Protein AF-A0A972XR83-F1 (afdb_monomer)

Solvent-accessible surface area (backbone atoms only — not comparable to full-atom values): 5680 Å² total; per-residue (Å²): 84,82,46,76,50,61,27,16,34,29,35,53,65,75,41,75,82,39,97,56,78,82,60,78,42,83,36,75,51,75,47,52,92,78,53,28,42,60,74,43,81,43,75,46,80,43,78,43,61,85,84,71,68,66,62,66,63,53,51,53,51,52,52,50,52,52,50,54,51,50,58,49,52,53,52,56,48,53,56,50,51,53,53,50,49,53,59,58,50,61,66,63,73,75,76,123

Radius of gyration: 25.73 Å; Cα contacts (8 Å, |Δi|>4): 92; chains: 1; bounding box: 49×27×76 Å

pLDDT: mean 85.75, std 13.79, range [42.0, 97.44]

Foldseek 3Di:
DKDKQKFFFKAAQVCVPPPDRPDTDTDSYQCVVVRIDGPDIDIDIDDDDPPDDCVVVVVVVVVVVVVVVVVVVVVVVVVVVVVVVVVVVVVVVVPD

Secondary structure (DSSP, 8-state):
-EEEEEEEEEEEGGGSSSSS----EEESS--GGGTEEEEEEEEEEEE--TT---HHHHHHHHHHHHHHHHHHHHHHHHHHHHHHHHHHHHHHSS--

Structure (mmCIF, N/CA/C/O backbone):
data_AF-A0A972XR83-F1
#
_entry.id   AF-A0A972XR83-F1
#
loop_
_atom_site.group_PDB
_atom_site.id
_atom_site.type_symbol
_atom_site.label_atom_id
_atom_site.label_alt_id
_atom_site.label_comp_id
_atom_site.label_asym_id
_atom_site.label_entity_id
_atom_site.label_seq_id
_atom_site.pdbx_PDB_ins_code
_atom_site.Cartn_x
_atom_site.Cartn_y
_atom_site.Cartn_z
_atom_site.occupancy
_atom_site.B_iso_or_equiv
_atom_site.auth_seq_id
_atom_site.auth_comp_id
_atom_site.auth_asym_id
_atom_site.auth_atom_id
_atom_site.pdbx_PDB_model_num
ATOM 1 N N . MET A 1 1 ? 0.741 2.960 -24.502 1.00 82.50 1 MET A N 1
ATOM 2 C CA . MET A 1 1 ? 1.718 4.099 -24.434 1.00 82.50 1 MET A CA 1
ATOM 3 C C . MET A 1 1 ? 3.140 3.642 -24.046 1.00 82.50 1 MET A C 1
ATOM 5 O O . MET A 1 1 ? 3.293 3.011 -23.008 1.00 82.50 1 MET A O 1
ATOM 9 N N . LYS A 1 2 ? 4.195 3.997 -24.810 1.00 86.00 2 LYS A N 1
ATOM 10 C CA . LYS A 1 2 ? 5.610 3.730 -24.437 1.00 86.00 2 LYS A CA 1
ATOM 11 C C . LYS A 1 2 ? 6.113 4.690 -23.354 1.00 86.00 2 LYS A C 1
ATOM 13 O O . LYS A 1 2 ? 5.860 5.893 -23.437 1.00 86.00 2 LYS A O 1
ATOM 18 N N . ARG A 1 3 ? 6.830 4.175 -22.354 1.00 87.25 3 ARG A N 1
ATOM 19 C CA . ARG A 1 3 ? 7.468 4.964 -21.289 1.00 87.25 3 ARG A CA 1
ATOM 20 C C . ARG A 1 3 ? 8.855 4.420 -20.979 1.00 87.25 3 ARG A C 1
ATOM 22 O O . ARG A 1 3 ? 9.028 3.215 -20.863 1.00 87.25 3 ARG A O 1
ATOM 29 N N . THR A 1 4 ? 9.805 5.321 -20.777 1.00 90.69 4 THR A N 1
ATOM 30 C CA . THR A 1 4 ? 11.130 4.983 -20.260 1.00 90.69 4 THR A CA 1
ATOM 31 C C . THR A 1 4 ? 11.113 5.126 -18.744 1.00 90.69 4 THR A C 1
ATOM 33 O O . THR A 1 4 ? 10.768 6.189 -18.225 1.00 90.69 4 THR A O 1
ATOM 36 N N . ILE A 1 5 ? 11.464 4.057 -18.034 1.00 90.56 5 ILE A N 1
ATOM 37 C CA . ILE A 1 5 ? 11.636 4.059 -16.581 1.00 90.56 5 ILE A CA 1
ATOM 38 C C . ILE A 1 5 ? 13.134 4.085 -16.300 1.00 90.56 5 ILE A C 1
ATOM 40 O O . ILE A 1 5 ? 13.854 3.180 -16.719 1.00 90.56 5 ILE A O 1
ATOM 44 N N . THR A 1 6 ? 13.592 5.111 -15.585 1.00 93.25 6 THR A N 1
ATOM 45 C CA . THR A 1 6 ? 14.986 5.276 -15.164 1.00 93.25 6 THR A CA 1
ATOM 46 C C . THR A 1 6 ? 15.119 5.107 -13.656 1.00 93.25 6 THR A C 1
ATOM 48 O O . THR A 1 6 ? 14.216 5.437 -12.887 1.00 93.25 6 THR A O 1
ATOM 51 N N . GLY A 1 7 ? 16.248 4.561 -13.223 1.00 93.56 7 GLY A N 1
ATOM 52 C CA . GLY A 1 7 ? 16.534 4.350 -11.813 1.00 93.56 7 GLY A CA 1
ATOM 53 C C . GLY A 1 7 ? 17.885 3.689 -11.600 1.00 93.56 7 GLY A C 1
ATOM 54 O O . GLY A 1 7 ? 18.780 3.785 -12.437 1.00 93.56 7 GLY A O 1
ATOM 55 N N . PHE A 1 8 ? 18.028 3.013 -10.469 1.00 93.88 8 PHE A N 1
ATOM 56 C CA . PHE A 1 8 ? 19.233 2.309 -10.068 1.00 93.88 8 PHE A CA 1
ATOM 57 C C . PHE A 1 8 ? 18.892 0.896 -9.619 1.00 93.88 8 PHE A C 1
ATOM 59 O O . PHE A 1 8 ? 17.926 0.664 -8.887 1.00 93.88 8 PHE A O 1
ATOM 66 N N . ILE A 1 9 ? 19.738 -0.046 -10.014 1.00 91.31 9 ILE A N 1
ATOM 67 C CA . ILE A 1 9 ? 19.814 -1.344 -9.366 1.00 91.31 9 ILE A CA 1
ATOM 68 C C . ILE A 1 9 ? 20.600 -1.159 -8.072 1.00 91.31 9 ILE A C 1
ATOM 70 O O . ILE A 1 9 ? 21.749 -0.718 -8.088 1.00 91.31 9 ILE A O 1
ATOM 74 N N . ASN A 1 10 ? 19.967 -1.472 -6.951 1.00 90.19 10 ASN A N 1
ATOM 75 C CA . ASN A 1 10 ? 20.518 -1.353 -5.616 1.00 90.19 10 ASN A CA 1
ATOM 76 C C . ASN A 1 10 ? 20.679 -2.743 -4.994 1.00 90.19 10 ASN A C 1
ATOM 78 O O . ASN A 1 10 ? 19.852 -3.634 -5.190 1.00 90.19 10 ASN A O 1
ATOM 82 N N . PHE A 1 11 ? 21.734 -2.901 -4.208 1.00 86.69 11 PHE A N 1
ATOM 83 C CA . PHE A 1 11 ? 22.012 -4.090 -3.413 1.00 86.69 11 PHE A CA 1
ATOM 84 C C . PHE A 1 11 ? 21.963 -3.733 -1.929 1.00 86.69 11 PHE A C 1
ATOM 86 O O . PHE A 1 11 ? 22.482 -2.691 -1.535 1.00 86.69 11 PHE A O 1
ATOM 93 N N . LYS A 1 12 ? 21.349 -4.556 -1.084 1.00 85.06 12 LYS A N 1
ATOM 94 C CA . LYS A 1 12 ? 21.251 -4.265 0.350 1.00 85.06 12 LYS A CA 1
ATOM 95 C C . LYS A 1 12 ? 22.528 -4.703 1.069 1.00 85.06 12 LYS A C 1
ATOM 97 O O . LYS A 1 12 ? 22.924 -5.857 0.978 1.00 85.06 12 LYS A O 1
ATOM 102 N N . LYS A 1 13 ? 23.174 -3.791 1.806 1.00 79.19 13 LYS A N 1
ATOM 103 C CA . LYS A 1 13 ? 24.518 -4.006 2.389 1.00 79.19 13 LYS A CA 1
ATOM 104 C C . LYS A 1 13 ? 24.627 -5.266 3.255 1.00 79.19 13 LYS A C 1
ATOM 106 O O . LYS A 1 13 ? 25.645 -5.943 3.201 1.00 79.19 13 LYS A O 1
ATOM 111 N N . ASN A 1 14 ? 23.584 -5.582 4.018 1.00 74.56 14 ASN A N 1
ATOM 112 C CA . ASN A 1 14 ? 23.603 -6.682 4.986 1.00 74.56 14 ASN A CA 1
ATOM 113 C C . ASN A 1 14 ? 23.326 -8.057 4.356 1.00 74.56 14 ASN A C 1
ATOM 115 O O . ASN A 1 14 ? 23.496 -9.068 5.031 1.00 74.56 14 ASN A O 1
ATOM 119 N N . ASP A 1 15 ? 22.927 -8.104 3.083 1.00 67.81 15 ASP A N 1
ATOM 120 C CA . ASP A 1 15 ? 22.532 -9.347 2.414 1.00 67.81 15 ASP A CA 1
ATOM 121 C C . ASP A 1 15 ? 23.735 -10.056 1.751 1.00 67.81 15 ASP A C 1
ATOM 123 O O . ASP A 1 15 ? 23.586 -11.119 1.156 1.00 67.81 15 ASP A O 1
ATOM 127 N N . TYR A 1 16 ? 24.944 -9.479 1.841 1.00 59.78 16 TYR A N 1
ATOM 128 C CA . TYR A 1 16 ? 26.185 -10.107 1.364 1.00 59.78 16 TYR A CA 1
ATOM 129 C C . TYR A 1 16 ? 26.671 -11.223 2.304 1.00 59.78 16 TYR A C 1
ATOM 131 O O . TYR A 1 16 ? 27.227 -12.221 1.849 1.00 59.78 16 TYR A O 1
ATOM 139 N N . ASP A 1 17 ? 26.431 -11.065 3.609 1.00 61.09 17 ASP A N 1
ATOM 140 C CA . ASP A 1 17 ? 26.888 -11.999 4.648 1.00 61.09 17 ASP A CA 1
ATOM 141 C C . ASP A 1 17 ? 25.865 -13.107 4.941 1.00 61.09 17 ASP A C 1
ATOM 143 O O . ASP A 1 17 ? 26.179 -14.127 5.563 1.00 61.09 17 ASP A O 1
ATOM 147 N N . THR A 1 18 ? 24.630 -12.942 4.468 1.00 60.25 18 THR A N 1
ATOM 148 C CA . THR A 1 18 ? 23.614 -13.987 4.505 1.00 60.25 18 THR A CA 1
ATOM 149 C C . THR A 1 18 ? 23.809 -14.888 3.290 1.00 60.25 18 THR A C 1
ATOM 151 O O . THR A 1 18 ? 23.769 -14.428 2.156 1.00 60.25 18 THR A O 1
ATOM 154 N N . LYS A 1 19 ? 23.982 -16.202 3.489 1.00 55.84 19 LYS A N 1
ATOM 155 C CA . LYS A 1 19 ? 24.094 -17.209 2.402 1.00 55.84 19 LYS A CA 1
ATOM 156 C C . LYS A 1 19 ? 22.865 -17.289 1.473 1.00 55.84 19 LYS A C 1
ATOM 158 O O . LYS A 1 19 ? 22.824 -18.131 0.580 1.00 55.84 19 LYS A O 1
ATOM 163 N N . GLU A 1 20 ? 21.877 -16.433 1.689 1.00 56.31 20 GLU A N 1
ATOM 164 C CA . GLU A 1 20 ? 20.707 -16.229 0.854 1.00 56.31 20 GLU A CA 1
ATOM 165 C C . GLU A 1 20 ? 20.908 -14.918 0.090 1.00 56.31 20 GLU A C 1
ATOM 167 O O . GLU A 1 20 ? 20.834 -13.827 0.648 1.00 56.31 20 GLU A O 1
ATOM 172 N N . PHE A 1 21 ? 21.215 -15.023 -1.202 1.00 58.00 21 PHE A N 1
ATOM 173 C CA . PHE A 1 21 ? 21.261 -13.868 -2.091 1.00 58.00 21 PHE A CA 1
ATOM 174 C C . PHE A 1 21 ? 19.837 -13.314 -2.232 1.00 58.00 21 PHE A C 1
ATOM 176 O O . PHE A 1 21 ? 19.050 -13.810 -3.037 1.00 58.00 21 PHE A O 1
ATOM 183 N N . HIS A 1 22 ? 19.489 -12.298 -1.442 1.00 61.81 22 HIS A N 1
ATOM 184 C CA . HIS A 1 22 ? 18.148 -11.696 -1.443 1.00 61.81 22 HIS A CA 1
ATOM 185 C C . HIS A 1 22 ? 17.859 -10.795 -2.657 1.00 61.81 22 HIS A C 1
ATOM 187 O O . HIS A 1 22 ? 16.748 -10.288 -2.808 1.00 61.81 22 HIS A O 1
ATOM 193 N N . GLY A 1 23 ? 18.803 -10.702 -3.594 1.00 68.00 23 GLY A N 1
ATOM 194 C CA . GLY A 1 23 ? 18.565 -10.157 -4.922 1.00 68.00 23 GLY A CA 1
ATOM 195 C C . GLY A 1 23 ? 18.933 -8.687 -5.073 1.00 68.00 23 GLY A C 1
ATOM 196 O O . GLY A 1 23 ? 19.157 -7.939 -4.125 1.00 68.00 23 GLY A O 1
ATOM 197 N N . MET A 1 24 ? 19.045 -8.285 -6.332 1.00 82.62 24 MET A N 1
ATOM 198 C CA . MET A 1 24 ? 19.214 -6.897 -6.729 1.00 82.62 24 MET A CA 1
ATOM 199 C C . MET A 1 24 ? 17.833 -6.256 -6.905 1.00 82.62 24 MET A C 1
ATOM 201 O O . MET A 1 24 ? 16.957 -6.849 -7.535 1.00 82.62 24 MET A O 1
ATOM 205 N N . HIS A 1 25 ? 17.639 -5.041 -6.393 1.00 86.88 25 HIS A N 1
ATOM 206 C CA . HIS A 1 25 ? 16.351 -4.346 -6.435 1.00 86.88 25 HIS A CA 1
ATOM 207 C C . HIS A 1 25 ? 16.419 -3.093 -7.305 1.00 86.88 25 HIS A C 1
ATOM 209 O O . HIS A 1 25 ? 17.327 -2.276 -7.162 1.00 86.88 25 HIS A O 1
ATOM 215 N N . PHE A 1 26 ? 15.438 -2.904 -8.186 1.00 89.44 26 PHE A N 1
ATOM 216 C CA . PHE A 1 26 ? 15.293 -1.655 -8.928 1.00 89.44 26 PHE A CA 1
ATOM 217 C C . PHE A 1 26 ? 14.571 -0.605 -8.074 1.00 89.44 26 PHE A C 1
ATOM 219 O O . PHE A 1 26 ? 13.466 -0.846 -7.590 1.00 89.44 26 PHE A O 1
ATOM 226 N N . HIS A 1 27 ? 15.171 0.576 -7.937 1.00 91.12 27 HIS A N 1
ATOM 227 C CA . HIS A 1 27 ? 14.543 1.750 -7.331 1.00 91.12 27 HIS A CA 1
ATOM 228 C C . HIS A 1 27 ? 14.695 2.958 -8.252 1.00 91.12 27 HIS A C 1
ATOM 230 O O . HIS A 1 27 ? 15.675 3.065 -8.983 1.00 91.12 27 HIS A O 1
ATOM 236 N N . ALA A 1 28 ? 13.761 3.907 -8.180 1.00 89.62 28 ALA A N 1
ATOM 237 C CA . ALA A 1 28 ? 13.799 5.126 -8.995 1.00 89.62 28 ALA A CA 1
ATOM 238 C C . ALA A 1 28 ? 14.994 6.053 -8.675 1.00 89.62 28 ALA A C 1
ATOM 240 O O . ALA A 1 28 ? 15.305 6.957 -9.445 1.00 89.62 28 ALA A O 1
ATOM 241 N N . CYS A 1 29 ? 15.681 5.838 -7.550 1.00 88.56 29 CYS A N 1
ATOM 242 C CA . CYS A 1 29 ? 16.843 6.607 -7.117 1.00 88.56 29 CYS A CA 1
ATOM 243 C C . CYS A 1 29 ? 17.888 5.711 -6.427 1.00 88.56 29 CYS A C 1
ATOM 245 O O . CYS A 1 29 ? 17.654 4.528 -6.162 1.00 88.56 29 CYS A O 1
ATOM 247 N N . ALA A 1 30 ? 19.068 6.272 -6.157 1.00 89.25 30 ALA A N 1
ATOM 248 C CA . ALA A 1 30 ? 20.088 5.609 -5.355 1.00 89.25 30 ALA A CA 1
ATOM 249 C C . ALA A 1 30 ? 19.639 5.546 -3.885 1.00 89.25 30 ALA A C 1
ATOM 251 O O . ALA A 1 30 ? 19.345 6.573 -3.280 1.00 89.25 30 ALA A O 1
ATOM 252 N N . MET A 1 31 ? 19.618 4.349 -3.300 1.00 90.50 31 MET A N 1
ATOM 253 C CA . MET A 1 31 ? 19.078 4.103 -1.954 1.00 90.50 31 MET A CA 1
ATOM 254 C C . MET A 1 31 ? 20.167 4.070 -0.867 1.00 90.50 31 MET A C 1
ATOM 256 O O . MET A 1 31 ? 20.014 3.413 0.165 1.00 90.50 31 MET A O 1
ATOM 260 N N . SER A 1 32 ? 21.288 4.765 -1.090 1.00 88.75 32 SER A N 1
ATOM 261 C CA . SER A 1 32 ? 22.483 4.706 -0.233 1.00 88.75 32 SER A CA 1
ATOM 262 C C . SER A 1 32 ? 22.203 5.012 1.243 1.00 88.75 32 SER A C 1
ATOM 264 O O . SER A 1 32 ? 22.766 4.360 2.125 1.00 88.75 32 SER A O 1
ATOM 266 N N . GLU A 1 33 ? 21.312 5.971 1.509 1.00 89.62 33 GLU A N 1
ATOM 267 C CA . GLU A 1 33 ? 20.918 6.408 2.859 1.00 89.62 33 GLU A CA 1
ATOM 268 C C . GLU A 1 33 ? 20.083 5.363 3.613 1.00 89.62 33 GLU A C 1
ATOM 270 O O . GLU A 1 33 ? 20.030 5.369 4.839 1.00 89.62 33 GLU A O 1
ATOM 275 N N . TYR A 1 34 ? 19.489 4.411 2.894 1.00 86.62 34 TYR A N 1
ATOM 276 C CA . TYR A 1 34 ? 18.610 3.378 3.444 1.00 86.62 34 TYR A CA 1
ATOM 277 C C . TYR A 1 34 ? 19.307 2.019 3.589 1.00 86.62 34 TYR A C 1
ATOM 279 O O . TYR A 1 34 ? 18.654 0.980 3.638 1.00 86.62 34 TYR A O 1
ATOM 287 N N . GLY A 1 35 ? 20.644 2.009 3.636 1.00 87.25 35 GLY A N 1
ATOM 288 C CA . GLY A 1 35 ? 21.424 0.780 3.807 1.00 87.25 35 GLY A CA 1
ATOM 289 C C . GLY A 1 35 ? 21.637 -0.019 2.518 1.00 87.25 35 GLY A C 1
ATOM 290 O O . GLY A 1 35 ? 21.988 -1.197 2.584 1.00 87.25 35 GLY A O 1
ATOM 291 N N . TYR A 1 36 ? 21.472 0.613 1.355 1.00 88.62 36 TYR A N 1
ATOM 292 C CA . TYR A 1 36 ? 21.752 -0.002 0.059 1.00 88.62 36 TYR A CA 1
ATOM 293 C C . TYR A 1 36 ? 23.061 0.515 -0.556 1.00 88.62 36 TYR A C 1
ATOM 295 O O . TYR A 1 36 ? 23.636 1.514 -0.124 1.00 88.62 36 TYR A O 1
ATOM 303 N N . VAL A 1 37 ? 23.548 -0.197 -1.566 1.00 88.94 37 VAL A N 1
ATOM 304 C CA . VAL A 1 37 ? 24.648 0.179 -2.450 1.00 88.94 37 VAL A CA 1
ATOM 305 C C . VAL A 1 37 ? 24.079 0.266 -3.866 1.00 88.94 37 VAL A C 1
ATOM 307 O O . VAL A 1 37 ? 23.613 -0.755 -4.378 1.00 88.94 37 VAL A O 1
ATOM 310 N N . PRO A 1 38 ? 24.081 1.443 -4.513 1.00 90.56 38 PRO A N 1
ATOM 311 C CA . PRO A 1 38 ? 23.717 1.547 -5.918 1.00 90.56 38 PRO A CA 1
ATOM 312 C C . PRO A 1 38 ? 24.803 0.864 -6.757 1.00 90.56 38 PRO A C 1
ATOM 314 O O . PRO A 1 38 ? 25.965 1.260 -6.727 1.00 90.56 38 PRO A O 1
ATOM 317 N N . VAL A 1 39 ? 24.424 -0.186 -7.479 1.00 88.75 39 VAL A N 1
ATOM 318 C CA . VAL A 1 39 ? 25.337 -1.017 -8.275 1.00 88.75 39 VAL A CA 1
ATOM 319 C C . VAL A 1 39 ? 25.468 -0.459 -9.685 1.00 88.75 39 VAL A C 1
ATOM 321 O O . VAL A 1 39 ? 26.571 -0.356 -10.215 1.00 88.75 39 VAL A O 1
ATOM 324 N N . MET A 1 40 ? 24.344 -0.081 -10.297 1.00 90.12 40 MET A N 1
ATOM 325 C CA . MET A 1 40 ? 24.341 0.521 -11.627 1.00 90.12 40 MET A CA 1
ATOM 326 C C . MET A 1 40 ? 23.079 1.351 -11.878 1.00 90.12 40 MET A C 1
ATOM 328 O O . MET A 1 40 ?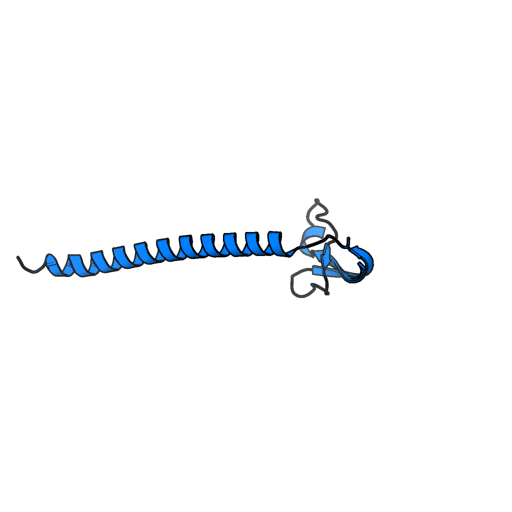 22.006 0.985 -11.389 1.00 90.12 40 MET A O 1
ATOM 332 N N . PRO A 1 41 ? 23.168 2.437 -12.664 1.00 92.94 41 PRO A N 1
ATOM 333 C CA . PRO A 1 41 ? 21.987 3.053 -13.250 1.00 92.94 41 PRO A CA 1
ATOM 334 C C . PRO A 1 41 ? 21.329 2.077 -14.235 1.00 92.94 41 PRO A C 1
ATOM 336 O O . PRO A 1 41 ? 22.006 1.309 -14.918 1.00 92.94 41 PRO A O 1
ATOM 339 N N . PHE A 1 42 ? 20.005 2.109 -14.313 1.00 91.88 42 PHE A N 1
ATOM 340 C CA . PHE A 1 42 ? 19.218 1.245 -15.181 1.00 91.88 42 PHE A CA 1
ATOM 341 C C . PHE A 1 42 ? 18.097 2.042 -15.838 1.00 91.88 42 PHE A C 1
ATOM 343 O O . PHE A 1 42 ? 17.456 2.880 -15.203 1.00 91.88 42 PHE A O 1
ATOM 350 N N . SER A 1 43 ? 17.882 1.781 -17.123 1.00 93.19 43 SER A N 1
ATOM 351 C CA . SER A 1 43 ? 16.841 2.405 -17.929 1.00 93.19 43 SER A CA 1
ATOM 352 C C . SER A 1 43 ? 16.194 1.338 -18.793 1.00 93.19 43 SER A C 1
ATOM 354 O O . SER A 1 43 ? 16.900 0.600 -19.478 1.00 93.19 43 SER A O 1
ATOM 356 N N . VAL A 1 44 ? 14.867 1.258 -18.769 1.00 91.19 44 VAL A N 1
ATOM 357 C CA . VAL A 1 44 ? 14.105 0.299 -19.570 1.00 91.19 44 VAL A CA 1
ATOM 358 C C . VAL A 1 44 ? 12.909 0.979 -20.214 1.00 91.19 44 VAL A C 1
ATOM 360 O O . VAL A 1 44 ? 12.190 1.745 -19.570 1.00 91.19 44 VAL A O 1
ATOM 363 N N . ASP A 1 45 ? 12.698 0.681 -21.491 1.00 92.62 45 ASP A N 1
ATOM 364 C CA . ASP A 1 45 ? 11.497 1.080 -22.207 1.00 92.62 45 ASP A CA 1
ATOM 365 C C . ASP A 1 45 ? 10.416 0.025 -21.996 1.00 92.62 45 ASP A C 1
ATOM 367 O O . ASP A 1 45 ? 10.606 -1.153 -22.299 1.00 92.62 45 ASP A O 1
ATOM 371 N N . VAL A 1 46 ? 9.275 0.456 -21.471 1.00 90.00 46 VAL A N 1
ATOM 372 C CA . VAL A 1 46 ? 8.109 -0.394 -21.242 1.00 90.00 46 VAL A CA 1
ATOM 373 C C . VAL A 1 46 ? 6.929 0.093 -22.068 1.00 90.00 46 VAL A C 1
ATOM 375 O O . VAL A 1 46 ? 6.703 1.294 -22.247 1.00 90.00 46 VAL A O 1
ATOM 378 N N . GLU A 1 47 ? 6.148 -0.856 -22.566 1.00 92.38 47 GLU A N 1
ATOM 379 C CA . GLU A 1 47 ? 4.848 -0.585 -23.163 1.00 92.38 47 GLU A CA 1
ATOM 380 C C . GLU A 1 47 ? 3.775 -0.728 -22.087 1.00 92.38 47 GLU A C 1
ATOM 382 O O . GLU A 1 47 ? 3.579 -1.801 -21.526 1.00 92.38 47 GLU A O 1
ATOM 387 N N . ILE A 1 48 ? 3.097 0.378 -21.779 1.00 87.00 48 ILE A N 1
ATOM 388 C CA . ILE A 1 48 ? 1.936 0.373 -20.890 1.00 87.00 48 ILE A CA 1
ATOM 389 C C . ILE A 1 48 ? 0.701 0.104 -21.757 1.00 87.00 48 ILE A C 1
ATOM 391 O O . ILE A 1 48 ? 0.471 0.896 -22.684 1.00 87.00 48 ILE A O 1
ATOM 395 N N . PRO A 1 49 ? -0.073 -0.964 -21.488 1.00 91.12 49 PRO A N 1
ATOM 396 C CA . PRO A 1 49 ? -1.338 -1.225 -22.168 1.00 91.12 49 PRO A CA 1
ATOM 397 C C . PRO A 1 49 ? -2.284 -0.027 -22.057 1.00 91.12 49 PRO A C 1
ATOM 399 O O . PRO A 1 49 ? -2.316 0.646 -21.028 1.00 91.12 49 PRO A O 1
ATOM 402 N N . ASP A 1 50 ? -3.046 0.265 -23.108 1.00 87.56 50 ASP A N 1
ATOM 403 C CA . ASP A 1 50 ? -3.912 1.453 -23.122 1.00 87.56 50 ASP A CA 1
ATOM 404 C C . ASP A 1 50 ? -5.129 1.312 -22.185 1.00 87.56 50 ASP A C 1
ATOM 406 O O . ASP A 1 50 ? -5.719 2.307 -21.771 1.00 87.56 50 ASP A O 1
ATOM 410 N N . ASP A 1 51 ? -5.469 0.082 -21.802 1.00 89.94 51 ASP A N 1
ATOM 411 C CA . ASP A 1 51 ? -6.491 -0.273 -20.816 1.00 89.94 51 ASP A CA 1
ATOM 412 C C . ASP A 1 51 ? -5.951 -0.354 -19.375 1.00 89.94 51 ASP A C 1
ATOM 414 O O . ASP A 1 51 ? -6.712 -0.604 -18.435 1.00 89.94 51 ASP A O 1
ATOM 418 N N . PHE A 1 52 ? -4.653 -0.112 -19.163 1.00 88.19 52 PHE A N 1
ATOM 419 C CA . PHE A 1 52 ? -4.070 -0.103 -17.828 1.00 88.19 52 PHE A CA 1
ATOM 4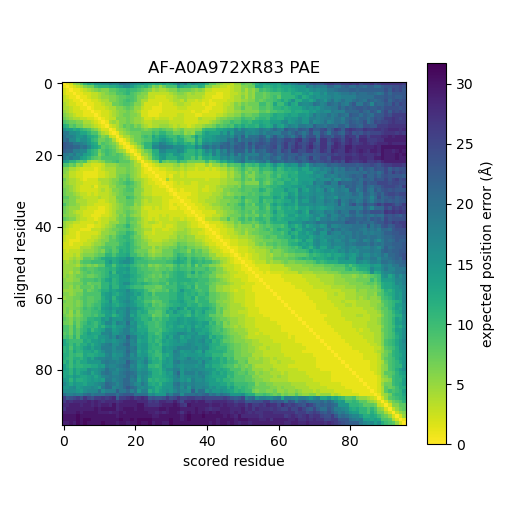20 C C . PHE A 1 52 ? -4.628 1.056 -16.991 1.00 88.19 52 PHE A C 1
ATOM 422 O O . PHE A 1 52 ? -4.348 2.230 -17.242 1.00 88.19 52 PHE A O 1
ATOM 429 N N . ASN A 1 53 ? -5.369 0.720 -15.934 1.00 88.44 53 ASN A N 1
ATOM 430 C CA . ASN A 1 53 ? -5.889 1.681 -14.969 1.00 88.44 53 ASN A CA 1
ATOM 431 C C . ASN A 1 53 ? -5.526 1.265 -13.530 1.00 88.44 53 ASN A C 1
ATOM 433 O O . ASN A 1 53 ? -6.123 0.326 -13.001 1.00 88.44 53 ASN A O 1
ATOM 437 N N . PRO A 1 54 ? -4.592 1.965 -12.857 1.00 89.69 54 PRO A N 1
ATOM 438 C CA . PRO A 1 54 ? -4.193 1.630 -11.491 1.00 89.69 54 PRO A CA 1
ATOM 439 C C . PRO A 1 54 ? -5.162 2.160 -10.418 1.00 89.69 54 PRO A C 1
ATOM 441 O O . PRO A 1 54 ? -5.036 1.785 -9.251 1.00 89.69 54 PRO A O 1
ATOM 444 N N . ILE A 1 55 ? -6.118 3.028 -10.781 1.00 94.44 55 ILE A N 1
ATOM 445 C CA . ILE A 1 55 ? -7.008 3.722 -9.835 1.00 94.44 55 ILE A CA 1
ATOM 446 C C . ILE A 1 55 ? -7.811 2.751 -8.953 1.00 94.44 55 ILE A C 1
ATOM 448 O O . ILE A 1 55 ? -7.857 2.990 -7.747 1.00 94.44 55 ILE A O 1
ATOM 452 N N . PRO A 1 56 ? -8.415 1.656 -9.464 1.00 95.56 56 PRO A N 1
ATOM 453 C CA . PRO A 1 56 ? -9.184 0.739 -8.622 1.00 95.56 56 PRO A CA 1
ATOM 454 C C . PRO A 1 56 ? -8.334 0.109 -7.516 1.00 95.56 56 PRO A C 1
ATOM 456 O O . PRO A 1 56 ? -8.734 0.105 -6.355 1.00 95.56 56 PRO A O 1
ATOM 459 N N . THR A 1 57 ? -7.126 -0.349 -7.850 1.00 93.31 57 THR A N 1
ATOM 460 C CA . THR A 1 57 ? -6.194 -0.933 -6.878 1.00 93.31 57 THR A CA 1
ATOM 461 C C . THR A 1 57 ? -5.769 0.092 -5.829 1.00 93.31 57 THR A C 1
ATOM 463 O O . THR A 1 57 ? -5.771 -0.210 -4.638 1.00 93.31 57 THR A O 1
ATOM 466 N N . GLN A 1 58 ? -5.450 1.320 -6.249 1.00 94.44 58 GLN A N 1
ATOM 467 C CA . GLN A 1 58 ? -5.114 2.406 -5.322 1.00 94.44 58 GLN A CA 1
ATOM 468 C C . GLN A 1 58 ? -6.289 2.747 -4.396 1.00 94.44 58 GLN A C 1
ATOM 470 O O . GLN A 1 58 ? -6.096 2.923 -3.195 1.0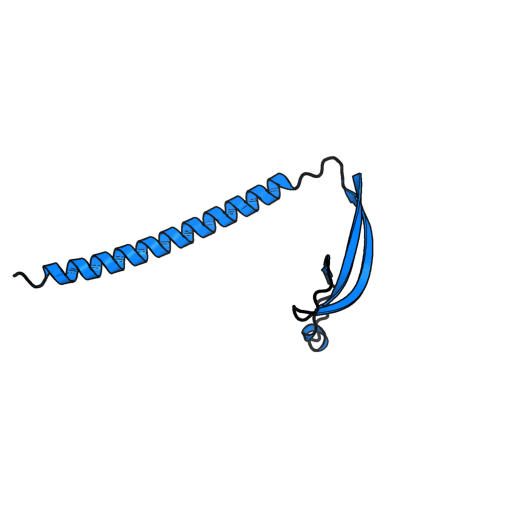0 94.44 58 GLN A O 1
ATOM 475 N N . ALA A 1 59 ? -7.513 2.784 -4.927 1.00 96.25 59 ALA A N 1
ATOM 476 C CA . ALA A 1 59 ? -8.712 3.041 -4.141 1.00 96.25 59 ALA A CA 1
ATOM 477 C C . ALA A 1 59 ? -8.956 1.950 -3.087 1.00 96.25 59 ALA A C 1
ATOM 479 O O . ALA A 1 59 ? -9.307 2.273 -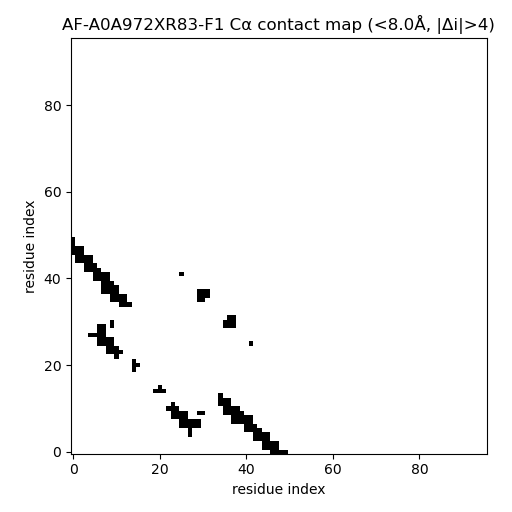1.954 1.00 96.25 59 ALA A O 1
ATOM 480 N N . GLU A 1 60 ? -8.742 0.675 -3.422 1.00 96.56 60 GLU A N 1
ATOM 481 C CA . GLU A 1 60 ? -8.870 -0.424 -2.457 1.00 96.56 60 GLU A CA 1
ATOM 482 C C . GLU A 1 60 ? -7.806 -0.366 -1.353 1.00 96.56 60 GLU A C 1
ATOM 484 O O . GLU A 1 60 ? -8.131 -0.581 -0.183 1.00 96.56 60 GLU A O 1
ATOM 489 N N . LEU A 1 61 ? -6.563 0.004 -1.682 1.00 95.75 61 LEU A N 1
ATOM 490 C CA . LEU A 1 61 ? -5.517 0.222 -0.676 1.00 95.75 61 LEU A CA 1
ATOM 491 C C . LEU A 1 61 ? -5.898 1.347 0.295 1.00 95.75 61 LEU A C 1
ATOM 493 O O . LEU A 1 61 ? -5.870 1.141 1.506 1.00 95.75 61 LEU A O 1
ATOM 497 N N . ILE A 1 62 ? -6.358 2.490 -0.222 1.00 97.38 62 ILE A N 1
ATOM 498 C CA . ILE A 1 62 ? -6.800 3.620 0.610 1.00 97.38 62 ILE A CA 1
ATOM 499 C C . ILE A 1 62 ? -7.998 3.224 1.483 1.00 97.38 62 ILE A C 1
ATOM 501 O O . ILE A 1 62 ? -8.045 3.550 2.669 1.00 97.38 62 ILE A O 1
ATOM 505 N N . LYS A 1 63 ? -8.977 2.491 0.936 1.00 97.19 63 LYS A N 1
ATOM 506 C CA . LYS A 1 63 ? -10.112 1.988 1.727 1.00 97.19 63 LYS A CA 1
ATOM 507 C C . LYS A 1 63 ? -9.642 1.095 2.871 1.00 97.19 63 LYS A C 1
ATOM 509 O O . LYS A 1 63 ? -10.160 1.228 3.979 1.00 97.19 63 LYS A O 1
ATOM 514 N N . LYS A 1 64 ? -8.674 0.210 2.621 1.00 97.12 64 LYS A N 1
ATOM 515 C CA . LYS A 1 64 ? -8.091 -0.655 3.651 1.00 97.12 64 LYS A CA 1
ATOM 516 C C . LYS A 1 64 ? -7.404 0.167 4.745 1.00 97.12 64 LYS A C 1
ATOM 518 O O . LYS A 1 64 ? -7.709 -0.037 5.917 1.00 97.12 64 LYS A O 1
ATOM 523 N N . GLU A 1 65 ? -6.580 1.145 4.375 1.00 96.62 65 GLU A N 1
ATOM 524 C CA . GLU A 1 65 ? -5.926 2.054 5.329 1.00 96.62 65 GLU A CA 1
ATOM 525 C C . GLU A 1 65 ? -6.943 2.830 6.180 1.00 96.62 65 GLU A C 1
ATOM 527 O O . GLU A 1 65 ? -6.786 2.949 7.396 1.00 96.62 65 GLU A O 1
ATOM 532 N N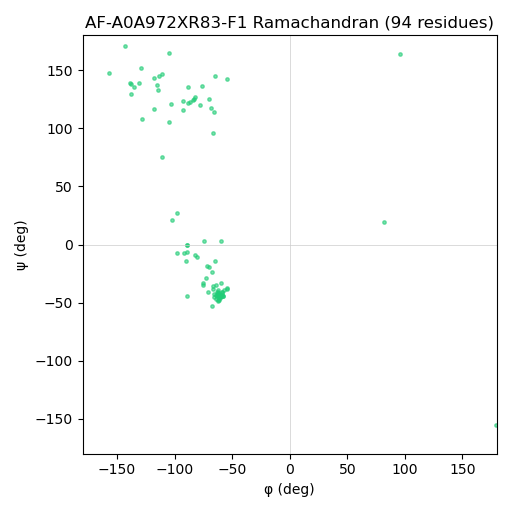 . ILE A 1 66 ? -8.040 3.304 5.578 1.00 97.38 66 ILE A N 1
ATOM 533 C CA . ILE A 1 66 ? -9.132 3.963 6.310 1.00 97.38 66 ILE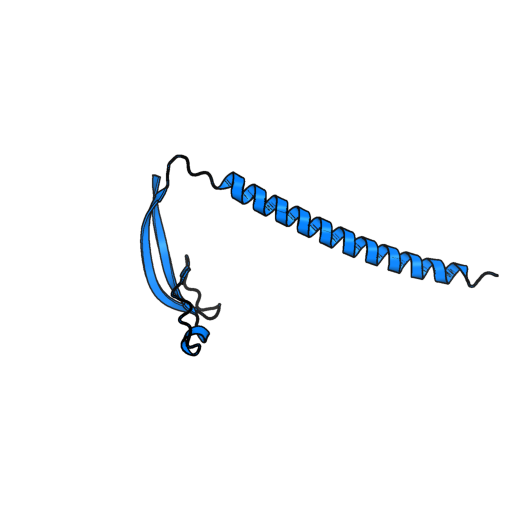 A CA 1
ATOM 534 C C . ILE A 1 66 ? -9.742 3.019 7.353 1.00 97.38 66 ILE A C 1
ATOM 536 O O . ILE A 1 66 ? -10.005 3.445 8.480 1.00 97.38 66 ILE A O 1
ATOM 540 N N . GLN A 1 67 ? -9.991 1.754 7.003 1.00 97.38 67 GLN A N 1
ATOM 541 C CA . GLN A 1 67 ? -10.563 0.779 7.937 1.00 97.38 67 GLN A CA 1
ATOM 542 C C . GLN A 1 67 ? -9.609 0.469 9.093 1.00 97.38 67 GLN A C 1
ATOM 544 O O . GLN A 1 67 ? -10.033 0.445 10.248 1.00 97.38 67 GLN A O 1
ATOM 549 N N . GLU A 1 68 ? -8.319 0.302 8.807 1.00 97.12 68 GLU A N 1
ATOM 550 C CA . GLU A 1 68 ? -7.293 0.084 9.830 1.00 97.12 68 GLU A CA 1
ATOM 551 C C . GLU A 1 68 ? -7.190 1.280 10.790 1.00 97.12 68 GLU A C 1
ATOM 553 O O . GLU A 1 68 ? -7.196 1.100 12.013 1.00 97.12 68 GLU A O 1
ATOM 558 N N . CYS A 1 69 ? -7.198 2.506 10.258 1.00 97.38 69 CYS A N 1
ATOM 559 C CA . CYS A 1 69 ? -7.216 3.733 11.052 1.00 97.38 69 CYS A CA 1
ATOM 560 C C . CYS A 1 69 ? -8.467 3.840 11.931 1.00 97.38 69 CYS A C 1
ATOM 562 O O . CYS A 1 69 ? -8.353 4.132 13.122 1.00 97.38 69 CYS A O 1
ATOM 564 N N . LYS A 1 70 ? -9.658 3.554 11.387 1.00 97.12 70 LYS A N 1
ATOM 565 C CA . LYS A 1 70 ? -10.914 3.551 12.158 1.00 97.12 70 LYS A CA 1
ATOM 566 C C . LYS A 1 70 ? -10.882 2.527 13.289 1.00 97.12 70 LYS A C 1
ATOM 568 O O . LYS A 1 70 ? -11.229 2.856 14.420 1.00 97.12 70 LYS A O 1
ATOM 573 N N . ALA A 1 71 ? -10.427 1.308 13.007 1.00 96.81 71 A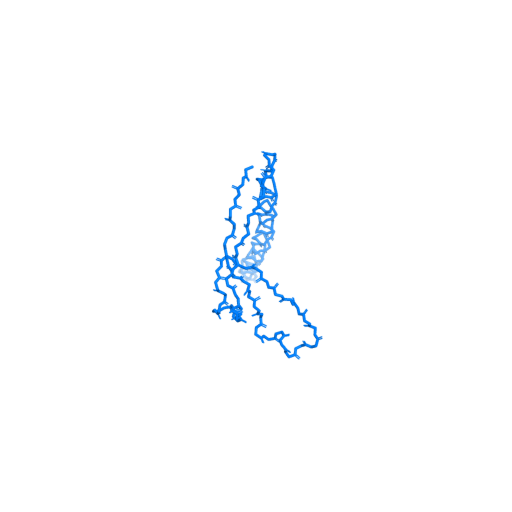LA A N 1
ATOM 574 C CA . ALA A 1 71 ? -10.325 0.248 14.004 1.00 96.81 71 ALA A CA 1
ATOM 575 C C . ALA A 1 71 ? -9.314 0.583 15.112 1.00 96.81 71 ALA A C 1
ATOM 577 O O . ALA A 1 71 ? -9.505 0.208 16.269 1.00 96.81 71 ALA A O 1
ATOM 578 N N . LYS A 1 72 ? -8.222 1.279 14.781 1.00 97.38 72 LYS A N 1
ATOM 579 C CA . LYS A 1 72 ? -7.273 1.789 15.776 1.00 97.38 72 LYS A CA 1
ATOM 580 C C . LYS A 1 72 ? -7.901 2.894 16.629 1.00 97.38 72 LYS A C 1
ATOM 582 O O . LYS A 1 72 ? -7.948 2.749 17.844 1.00 97.38 72 LYS A O 1
ATOM 587 N N . ALA A 1 73 ? -8.459 3.925 15.999 1.00 96.88 73 ALA A N 1
ATOM 588 C CA . ALA A 1 73 ? -9.069 5.052 16.699 1.00 96.88 73 ALA A CA 1
ATOM 589 C C . ALA A 1 73 ? -10.216 4.619 17.627 1.00 96.88 73 ALA A C 1
ATOM 591 O O . ALA A 1 73 ? -10.302 5.093 18.753 1.00 96.88 73 ALA A O 1
ATOM 592 N N . SER A 1 74 ? -11.061 3.678 17.192 1.00 96.81 74 SER A N 1
ATOM 593 C CA . SER A 1 74 ? -12.145 3.141 18.022 1.00 96.81 74 SER A CA 1
ATOM 594 C C . SER A 1 74 ? -11.625 2.427 19.270 1.00 96.81 74 SER A C 1
ATOM 596 O O . SER A 1 74 ? -12.205 2.581 20.340 1.00 96.81 74 SER A O 1
ATOM 598 N N . ARG A 1 75 ? -10.537 1.654 19.153 1.00 97.00 75 ARG A N 1
ATOM 599 C CA . ARG A 1 75 ? -9.906 0.999 20.310 1.00 97.00 75 ARG A CA 1
ATOM 600 C C . ARG A 1 75 ? -9.317 2.023 21.271 1.00 97.00 75 ARG A C 1
ATOM 602 O O . ARG A 1 75 ? -9.525 1.913 22.476 1.00 97.00 75 ARG A O 1
ATOM 609 N N . ASP A 1 76 ? -8.616 3.017 20.736 1.00 97.44 76 ASP A N 1
ATOM 610 C CA . ASP A 1 76 ? -8.013 4.079 21.537 1.00 97.44 76 ASP A CA 1
ATOM 611 C C . ASP A 1 76 ? -9.093 4.885 22.280 1.00 97.44 76 ASP A C 1
ATOM 613 O O . ASP A 1 76 ? -8.929 5.187 23.462 1.00 97.44 76 ASP A O 1
ATOM 617 N N . LEU A 1 77 ? -10.232 5.154 21.630 1.00 96.75 77 LEU A N 1
ATOM 618 C CA . LEU A 1 77 ? -11.381 5.820 22.244 1.00 96.75 77 LEU A CA 1
ATOM 619 C C . LEU A 1 77 ? -11.972 5.000 23.397 1.00 96.75 77 LEU A C 1
ATOM 621 O O . LEU A 1 77 ? -12.116 5.534 24.493 1.00 96.75 77 LEU A O 1
ATOM 625 N N . MET A 1 78 ? -12.226 3.702 23.194 1.00 95.62 78 MET A N 1
ATOM 626 C CA . MET A 1 78 ? -12.739 2.820 24.254 1.00 95.62 78 MET A CA 1
ATOM 627 C C . MET A 1 78 ? -11.816 2.792 25.480 1.00 95.62 78 MET A C 1
ATOM 629 O O . MET A 1 78 ? -12.283 2.795 26.616 1.00 95.62 78 MET A O 1
ATOM 633 N N . LEU A 1 79 ? -10.495 2.790 25.268 1.00 96.69 79 LEU A N 1
ATOM 634 C CA . LEU A 1 79 ? -9.52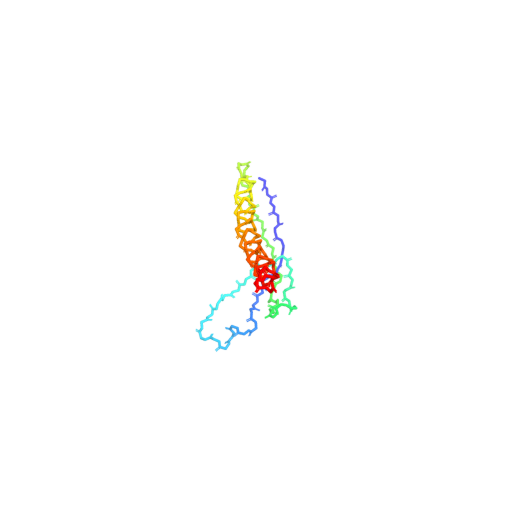3 2.841 26.364 1.00 96.69 79 LEU A CA 1
ATOM 635 C C . LEU A 1 79 ? -9.566 4.173 27.123 1.00 96.69 79 LEU A C 1
ATOM 637 O O . LEU A 1 79 ? -9.339 4.194 28.333 1.00 96.69 79 LEU A O 1
ATOM 641 N N . LEU A 1 80 ? -9.812 5.288 26.433 1.00 96.62 80 LEU A N 1
ATOM 642 C CA . LEU A 1 80 ? -9.959 6.599 27.068 1.00 96.62 80 LEU A CA 1
ATOM 643 C C . LEU A 1 80 ? -11.270 6.701 27.853 1.00 96.62 80 LEU A C 1
ATOM 645 O O . LEU A 1 80 ? -11.256 7.208 28.972 1.00 96.62 80 LEU A O 1
ATOM 649 N N . GLU A 1 81 ? -12.367 6.181 27.306 1.00 94.38 81 GLU A N 1
ATOM 650 C CA . GLU A 1 81 ? -13.666 6.126 27.982 1.00 94.38 81 GLU A CA 1
ATOM 651 C C . GLU A 1 81 ? -13.608 5.269 29.251 1.00 94.38 81 GLU A C 1
ATOM 653 O O . GLU A 1 81 ? -14.075 5.708 30.298 1.00 94.38 81 GLU A O 1
ATOM 658 N N . ASP A 1 82 ? -12.960 4.101 29.207 1.00 94.12 82 ASP A N 1
ATOM 659 C CA . ASP A 1 82 ? -12.750 3.253 30.389 1.00 94.12 82 ASP A CA 1
ATOM 660 C C . ASP A 1 82 ? -11.912 3.963 31.468 1.00 94.12 82 ASP A C 1
ATOM 662 O O . ASP A 1 82 ? -12.255 3.948 32.652 1.00 94.12 82 ASP A O 1
ATOM 666 N N . LYS A 1 83 ? -10.835 4.655 31.072 1.00 94.69 83 LYS A N 1
ATOM 667 C CA . LYS A 1 83 ? -10.031 5.466 32.003 1.00 94.69 83 LYS A CA 1
ATOM 668 C C . LYS A 1 83 ? -10.849 6.594 32.629 1.00 94.69 83 LYS A C 1
ATOM 670 O O . LYS A 1 83 ? -10.732 6.825 33.831 1.00 94.69 83 LYS A O 1
ATOM 675 N N . LEU A 1 84 ? -11.663 7.286 31.833 1.00 92.94 84 LEU A N 1
ATOM 676 C CA . LEU A 1 84 ? -12.532 8.354 32.316 1.00 92.94 84 LEU A CA 1
ATOM 677 C C . LEU A 1 84 ? -13.580 7.810 33.290 1.00 92.94 84 LEU A C 1
ATOM 679 O O . LEU A 1 84 ? -13.743 8.364 34.374 1.00 92.94 84 LEU A O 1
ATOM 683 N N . ALA A 1 85 ? -14.242 6.707 32.939 1.00 90.00 85 ALA A N 1
ATOM 684 C CA . ALA A 1 85 ? -15.226 6.055 33.791 1.00 90.00 85 ALA A CA 1
ATOM 685 C C . ALA A 1 85 ? -14.612 5.648 35.135 1.00 90.00 85 ALA A C 1
ATOM 687 O O . ALA A 1 85 ? -15.195 5.935 36.173 1.00 90.00 85 ALA A O 1
ATOM 688 N N . LYS A 1 86 ? -13.402 5.074 35.141 1.00 90.50 86 LYS A N 1
ATOM 689 C CA . LYS A 1 86 ? -12.676 4.741 36.378 1.00 90.50 86 LYS A CA 1
ATOM 690 C C . LYS A 1 86 ? -12.418 5.967 37.252 1.00 90.50 86 LYS A C 1
ATOM 692 O O . LYS A 1 86 ? -12.650 5.903 38.453 1.00 90.50 86 LYS A O 1
ATOM 697 N N . LEU A 1 87 ? -11.982 7.081 36.663 1.00 91.19 87 LEU A N 1
ATOM 698 C CA . LEU A 1 87 ? -11.758 8.329 37.402 1.00 91.19 87 LEU A CA 1
ATOM 699 C C . LEU A 1 87 ? -13.058 8.889 37.999 1.00 91.19 87 LEU A C 1
ATOM 701 O O . LEU A 1 87 ? -13.064 9.290 39.158 1.00 91.19 87 LEU A O 1
ATOM 705 N N . LEU A 1 88 ? -14.153 8.875 37.232 1.00 87.62 88 LEU A N 1
ATOM 706 C CA . LEU A 1 88 ? -15.467 9.351 37.680 1.00 87.62 88 LEU A CA 1
ATOM 707 C C . LEU A 1 88 ? -16.141 8.409 38.693 1.00 87.62 88 LEU A C 1
ATOM 709 O O . LEU A 1 88 ? -16.923 8.857 39.529 1.00 87.62 88 LEU A O 1
ATOM 713 N N . CYS A 1 89 ? -15.863 7.106 38.641 1.00 75.50 89 CYS A N 1
ATOM 714 C CA . CYS A 1 89 ? -16.438 6.142 39.580 1.00 75.50 89 CYS A CA 1
ATOM 715 C C . CYS A 1 89 ? -15.774 6.235 40.961 1.00 75.50 89 CYS A C 1
ATOM 717 O O . CYS A 1 89 ? -16.470 6.143 41.966 1.00 75.50 89 CYS A O 1
ATOM 719 N N . ILE A 1 90 ? -14.465 6.521 41.019 1.00 57.50 90 ILE A N 1
ATOM 720 C CA . ILE A 1 90 ? -13.744 6.769 42.281 1.00 57.50 90 ILE A CA 1
ATOM 721 C C . ILE A 1 90 ? -14.343 7.963 43.043 1.00 57.50 90 ILE A C 1
ATOM 723 O O . ILE A 1 90 ? -14.384 7.946 44.269 1.00 57.50 90 ILE A O 1
ATOM 727 N N . THR A 1 91 ? -14.860 8.985 42.349 1.00 55.78 91 THR A N 1
ATOM 728 C CA . THR A 1 91 ? -15.513 10.125 43.016 1.00 55.78 91 THR A CA 1
ATOM 729 C C . THR A 1 91 ? -16.835 9.779 43.708 1.00 55.78 91 THR A C 1
ATOM 731 O O . THR A 1 91 ? -17.190 10.466 44.658 1.00 55.78 91 THR A O 1
ATOM 734 N N . ASN A 1 92 ? -17.541 8.718 43.302 1.00 55.03 92 A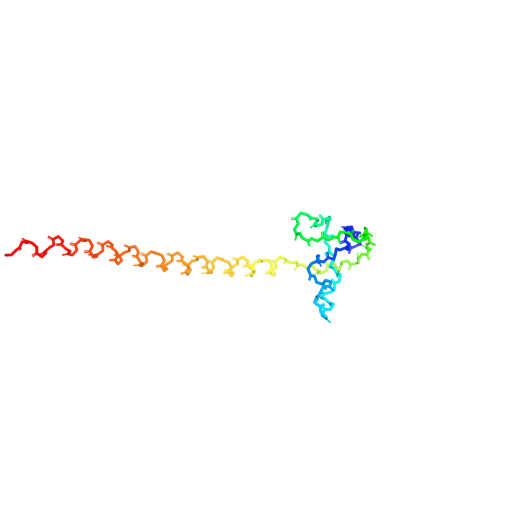SN A N 1
ATOM 735 C CA . ASN A 1 92 ? -18.854 8.371 43.867 1.00 55.03 92 ASN A CA 1
ATOM 736 C C . ASN A 1 92 ? -18.789 7.400 45.063 1.00 55.03 92 ASN A C 1
ATOM 738 O O . ASN A 1 92 ? -19.814 7.156 45.689 1.00 55.03 92 ASN A O 1
ATOM 742 N N . GLU A 1 93 ? -17.620 6.840 45.395 1.00 51.75 93 GLU A N 1
ATOM 743 C CA . GLU A 1 93 ? -17.459 5.926 46.544 1.00 51.75 93 GLU A CA 1
ATOM 744 C C . GLU A 1 93 ? -17.112 6.648 47.863 1.00 51.75 93 GLU A C 1
ATOM 746 O O . GLU A 1 93 ? -17.067 6.014 48.913 1.00 51.75 93 GLU A O 1
ATOM 751 N N . VAL A 1 94 ? -16.869 7.965 47.833 1.00 54.16 94 VAL A N 1
ATOM 752 C CA . VAL A 1 94 ? -16.454 8.755 49.014 1.00 54.16 94 VAL A CA 1
ATOM 753 C C . VAL A 1 94 ? -17.630 9.490 49.684 1.00 54.16 94 VAL A C 1
ATOM 755 O O . VAL A 1 94 ? -17.477 10.025 50.778 1.00 54.16 94 VAL A O 1
ATOM 758 N N . GLU A 1 95 ? -18.821 9.479 49.081 1.00 49.06 95 GLU A N 1
ATOM 759 C CA . GLU A 1 95 ? -20.051 10.025 49.673 1.00 49.06 95 GLU A CA 1
ATOM 760 C C . GLU A 1 95 ? -21.045 8.902 50.019 1.00 49.06 95 GLU A C 1
ATOM 762 O O . GLU A 1 95 ? -22.039 8.692 49.324 1.00 49.06 95 GLU A O 1
ATOM 767 N N . ALA A 1 96 ? -20.773 8.171 51.104 1.00 42.00 96 ALA A N 1
ATOM 768 C CA . ALA A 1 96 ? -21.764 7.380 51.842 1.00 42.00 96 ALA A CA 1
ATOM 769 C C . ALA A 1 96 ? -21.350 7.231 53.312 1.00 42.00 96 ALA A C 1
ATOM 771 O O . ALA A 1 96 ? -20.175 6.878 53.563 1.00 42.00 96 ALA A O 1
#

Mean predicted aligned error: 11.37 Å

Sequence (96 aa):
MKRTITGFINFKKNDYDTKEFHGMHFHACAMSEYGYVPVMPFSVDVEIPDDFNPIPTQAELIKKEIQECKAKASRDLMLLEDKLAKLLCITNEVEA